Protein AF-A0A6J8CPR1-F1 (afdb_monomer)

Secondary structure (DSSP, 8-state):
---B-TTT--HHHHHTSTT--HHHHHHHHHHHHHHSS--HHHHHHSTTS-HHHHHHHHHHHTTTB------SSSHHHHHHHHHHHHHHHHHHHHHHHHHHHHHHHHHHHHHHHHHHHHHHHHHHHHHHHHHHHHHHHHHHHHHHHHHHHHHHHHHHHHHHHHHHHHHHTT-

Radius of gyration: 53.02 Å; Cα contacts (8 Å, |Δi|>4): 69; chains: 1; bounding box: 96×37×144 Å

Solvent-accessible surface area (backbone atoms only — not comparable to full-atom values): 9722 Å² total; per-residue (Å²): 137,84,66,51,36,78,73,75,49,50,62,68,60,40,40,70,38,90,96,28,46,68,73,44,25,52,45,55,55,51,50,29,72,75,66,52,70,62,52,78,68,52,56,48,66,40,83,91,40,66,50,78,61,48,57,60,46,48,70,75,31,63,89,28,48,58,55,81,87,72,71,82,76,61,59,65,60,56,61,48,50,56,51,50,51,52,48,54,51,50,54,50,50,52,5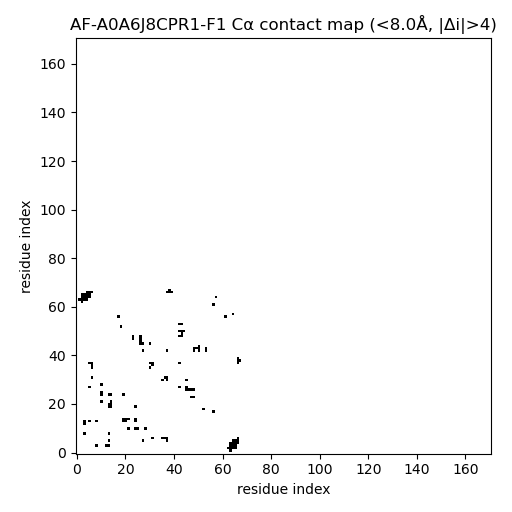3,51,51,50,51,55,49,54,53,52,51,52,53,50,50,52,52,52,54,51,52,50,55,49,53,52,49,56,48,52,52,52,53,49,54,51,52,51,54,50,52,52,52,52,50,54,52,51,52,51,53,52,53,51,53,51,50,55,52,54,51,53,52,52,54,51,54,53,51,55,54,60,58,68,72,76,117

InterPro domains:
  IPR010994 RuvA domain 2-like [SSF47781] (3-56)
  IPR060575 SAM-like, helix-hairpin-helix tandem [PF12836] (3-49)

Mean predicted aligned error: 17.86 Å

Foldseek 3Di:
DAFAALLPHDLVSQCPQPPQHNVNSVQSVVLCVVVVADALVNSCVRPPRHNVSVVVCCVVCVPRHPRPPPDPPPVVVVVVVVVVVVVVVVVVVVVVVVVVVVVVVVVVVVVVVVVVVVVVVVVVVVVVVVVVVVVVVVVVVVVVVVVVVVVVVVVVVVVVVVVVVVVVVVD

Nearest PDB structures (foldseek):
  8dss-assembly1_B  TM=8.304E-01  e=2.520E-04  Geobacillus stearothermophilus ATCC 7953

Organism: Mytilus coruscus (NCBI:txid42192)

Sequence (171 aa):
MSTININTATKEELMGIRDIGEARANLIIKARKIKGTLTLEDLKMIEGVPNTIWDPLIRKYKTKLIIAEQDKVHSKRENMKEVEDLKVTFEKQLRCKSAEIEECLAELQQTKDNLHREMEKDQLEREKSQKELISENIQITQEMSELQHQYESTMAEKEGDFSGRMENVKH

Structure (mmCIF, N/CA/C/O backbone):
data_AF-A0A6J8CPR1-F1
#
_entry.id   AF-A0A6J8CPR1-F1
#
loop_
_atom_site.group_PDB
_atom_site.id
_atom_site.type_symbol
_atom_site.label_atom_id
_atom_site.label_alt_id
_atom_site.label_comp_id
_atom_site.label_asym_id
_atom_site.label_entity_id
_atom_site.label_seq_id
_atom_site.pdbx_PDB_ins_code
_atom_site.Cartn_x
_atom_site.Cartn_y
_atom_site.Cartn_z
_atom_site.occupancy
_atom_site.B_iso_or_equiv
_atom_site.auth_seq_id
_atom_site.auth_comp_id
_atom_site.auth_asym_id
_atom_site.auth_atom_id
_atom_site.pdbx_PDB_model_num
ATOM 1 N N . MET A 1 1 ? -31.720 7.291 66.996 1.00 50.06 1 MET A N 1
ATOM 2 C CA . MET A 1 1 ? -31.154 8.079 65.875 1.00 50.06 1 MET A CA 1
ATOM 3 C C . MET A 1 1 ? -31.241 7.264 64.601 1.00 50.06 1 MET A C 1
ATOM 5 O O . MET A 1 1 ? -30.660 6.183 64.564 1.00 50.06 1 MET A O 1
ATOM 9 N N . SER A 1 2 ? -31.966 7.790 63.619 1.00 58.56 2 SER A N 1
ATOM 10 C CA . SER A 1 2 ? -32.389 7.125 62.384 1.00 58.56 2 SER A CA 1
ATOM 11 C C . SER A 1 2 ? -31.239 6.901 61.395 1.00 58.56 2 SER A C 1
ATOM 13 O O . SER A 1 2 ? -30.259 7.648 61.385 1.00 58.56 2 SER A O 1
ATOM 15 N N . THR A 1 3 ? -31.337 5.837 60.606 1.00 67.38 3 THR A N 1
ATOM 16 C CA . THR A 1 3 ? -30.492 5.571 59.436 1.00 67.38 3 THR A CA 1
ATOM 17 C C . THR A 1 3 ? -30.893 6.539 58.310 1.00 67.38 3 THR A C 1
ATOM 19 O O . THR A 1 3 ? -32.069 6.866 58.184 1.00 67.38 3 THR A O 1
ATOM 22 N N . ILE A 1 4 ? -29.937 7.040 57.520 1.00 76.62 4 ILE A N 1
ATOM 23 C CA . ILE A 1 4 ? -30.200 7.942 56.384 1.00 76.62 4 ILE A CA 1
ATOM 24 C C . ILE A 1 4 ? -29.669 7.264 55.125 1.00 76.62 4 ILE A C 1
ATOM 26 O O . ILE A 1 4 ? -28.472 7.007 54.992 1.00 76.62 4 ILE A O 1
ATOM 30 N N . ASN A 1 5 ? -30.563 6.966 54.189 1.00 82.75 5 ASN A N 1
ATOM 31 C CA . ASN A 1 5 ? -30.188 6.389 52.906 1.00 82.75 5 ASN A CA 1
ATOM 32 C C . ASN A 1 5 ? -29.834 7.512 51.922 1.00 82.75 5 ASN A C 1
A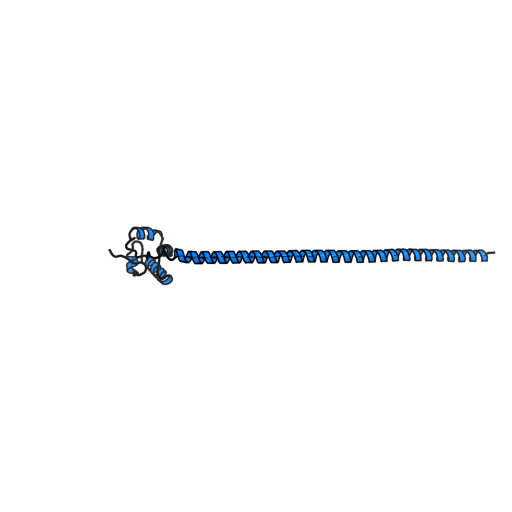TOM 34 O O . ASN A 1 5 ? -30.715 8.239 51.486 1.00 82.75 5 ASN A O 1
ATOM 38 N N . ILE A 1 6 ? -28.561 7.636 51.534 1.00 84.12 6 ILE A N 1
ATOM 39 C CA . ILE A 1 6 ? -28.080 8.709 50.641 1.00 84.12 6 ILE A CA 1
ATOM 40 C C . ILE A 1 6 ? -28.806 8.735 49.290 1.00 84.12 6 ILE A C 1
ATOM 42 O O . ILE A 1 6 ? -29.008 9.803 48.714 1.00 84.12 6 ILE A O 1
ATOM 46 N N . ASN A 1 7 ? -29.238 7.574 48.798 1.00 84.44 7 ASN A N 1
ATOM 47 C CA . ASN A 1 7 ? -29.896 7.470 47.502 1.00 84.44 7 ASN A CA 1
ATOM 48 C C . ASN A 1 7 ? -31.347 7.961 47.552 1.00 84.44 7 ASN A C 1
ATOM 50 O O . ASN A 1 7 ? -31.813 8.582 46.597 1.00 84.44 7 ASN A O 1
ATOM 54 N N . THR A 1 8 ? -32.044 7.778 48.675 1.00 84.75 8 THR A N 1
ATOM 55 C CA . THR A 1 8 ? -33.472 8.124 48.809 1.00 84.75 8 THR A CA 1
ATOM 56 C C . THR A 1 8 ? -33.747 9.315 49.720 1.00 84.75 8 THR A C 1
ATOM 58 O O . THR A 1 8 ? -34.864 9.819 49.713 1.00 84.75 8 THR A O 1
ATOM 61 N N . ALA A 1 9 ? -32.753 9.791 50.469 1.00 87.19 9 ALA A N 1
ATOM 62 C CA . ALA A 1 9 ? -32.926 10.849 51.455 1.00 87.19 9 ALA A CA 1
ATOM 63 C C . ALA A 1 9 ? -33.456 12.144 50.831 1.00 87.19 9 ALA A C 1
ATOM 65 O O . ALA A 1 9 ? -33.122 12.504 49.689 1.00 87.19 9 ALA A O 1
ATOM 66 N N . THR A 1 10 ? -34.277 12.860 51.590 1.00 89.69 10 THR A N 1
ATOM 67 C CA . THR A 1 10 ? -34.688 14.218 51.243 1.00 89.69 10 THR A CA 1
ATOM 68 C C . THR A 1 10 ? -33.530 15.193 51.442 1.00 89.69 10 THR A C 1
ATOM 70 O O . THR A 1 10 ? -32.498 14.878 52.042 1.00 89.69 10 THR A O 1
ATOM 73 N N . LYS A 1 11 ? -33.674 16.405 50.904 1.00 90.94 11 LYS A N 1
ATOM 74 C CA . LYS A 1 11 ? -32.655 17.448 51.051 1.00 90.94 11 LYS A CA 1
ATOM 75 C C . LYS A 1 11 ? -32.413 17.759 52.530 1.00 90.94 11 LYS A C 1
ATOM 77 O O . LYS A 1 11 ? -31.268 17.891 52.947 1.00 90.94 11 LYS A O 1
ATOM 82 N N . GLU A 1 12 ? -33.484 17.810 53.308 1.00 90.19 12 GLU A N 1
ATOM 83 C CA . GLU A 1 12 ? -33.493 18.091 54.739 1.00 90.19 12 GLU A CA 1
ATOM 84 C C . GLU A 1 12 ? -32.794 16.971 55.521 1.00 90.19 12 GLU A C 1
ATOM 86 O O . GLU A 1 12 ? -31.977 17.242 56.399 1.00 90.19 12 GLU A O 1
ATOM 91 N N . GLU A 1 13 ? -33.040 15.710 55.154 1.00 87.75 13 GL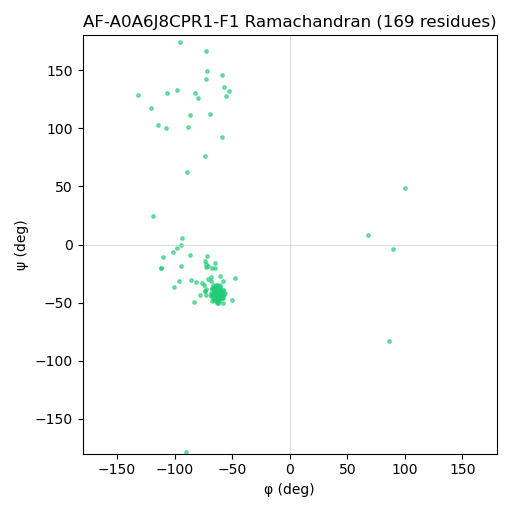U A N 1
ATOM 92 C CA . GLU A 1 13 ? -32.370 14.553 55.755 1.00 87.75 13 GLU A CA 1
ATOM 93 C C . GLU A 1 13 ? -30.867 14.544 55.455 1.00 87.75 13 GLU A C 1
ATOM 95 O O . GLU A 1 13 ? -30.060 14.297 56.352 1.00 87.75 13 GLU A O 1
ATOM 100 N N . LEU A 1 14 ? -30.466 14.879 54.224 1.00 87.75 14 LEU A N 1
ATOM 101 C CA . LEU A 1 14 ? -29.053 15.024 53.863 1.00 87.75 14 LEU A CA 1
ATOM 102 C C . LEU A 1 14 ? -28.385 16.176 54.623 1.00 87.75 14 LEU A C 1
ATOM 104 O O . LEU A 1 14 ? -27.248 16.028 55.064 1.00 87.75 14 LEU A O 1
ATOM 108 N N . MET A 1 15 ? -29.091 17.294 54.816 1.00 88.94 15 MET A N 1
ATOM 109 C CA . MET A 1 15 ? -28.605 18.441 55.594 1.00 88.94 15 MET A CA 1
ATOM 110 C C . MET A 1 15 ? -28.457 18.142 57.093 1.00 88.94 15 MET A C 1
ATOM 112 O O . MET A 1 15 ? -27.712 18.824 57.793 1.00 88.94 15 MET A O 1
ATOM 116 N N . GLY A 1 16 ? -29.132 17.106 57.597 1.00 84.00 16 GLY A N 1
ATOM 117 C CA . GLY A 1 16 ? -28.945 16.607 58.960 1.00 84.00 16 GLY A CA 1
ATOM 118 C C . GLY A 1 16 ? -27.610 15.881 59.174 1.00 84.00 16 GLY A C 1
ATOM 119 O O . GLY A 1 16 ? -27.245 15.574 60.313 1.00 84.00 16 GLY A O 1
ATOM 120 N N . ILE A 1 17 ? -26.864 15.592 58.103 1.00 83.75 17 ILE A N 1
ATOM 121 C CA . ILE A 1 17 ? -25.555 14.950 58.178 1.00 83.75 17 ILE A CA 1
ATOM 122 C C . ILE A 1 17 ? -24.494 16.013 58.479 1.00 83.75 17 ILE A C 1
ATOM 124 O O . ILE A 1 17 ? -24.398 17.044 57.815 1.00 83.75 17 ILE A O 1
ATOM 128 N N . ARG A 1 18 ? -23.654 15.742 59.484 1.00 82.19 18 ARG A N 1
ATOM 129 C CA . ARG A 1 18 ? -22.551 16.632 59.869 1.00 82.19 18 ARG A CA 1
ATOM 130 C C . ARG A 1 18 ? -21.690 16.968 58.645 1.00 82.19 18 ARG A C 1
ATOM 132 O O . ARG A 1 18 ? -21.297 16.066 57.911 1.00 82.19 18 ARG A O 1
ATOM 139 N N . ASP A 1 19 ? -21.394 18.253 58.473 1.00 85.62 19 ASP A N 1
ATOM 140 C CA . ASP A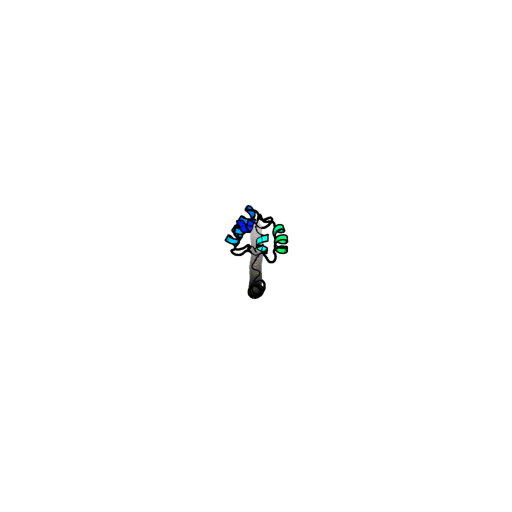 1 19 ? -20.595 18.802 57.370 1.00 85.62 19 ASP A CA 1
ATOM 141 C C . ASP A 1 19 ? -21.265 18.722 55.977 1.00 85.62 19 ASP A C 1
ATOM 143 O O . ASP A 1 19 ? -20.645 19.079 54.971 1.00 85.62 19 ASP A O 1
ATOM 147 N N . ILE A 1 20 ? -22.547 18.341 55.891 1.00 87.38 20 ILE A N 1
ATOM 148 C CA . ILE A 1 20 ? -23.365 18.424 54.673 1.00 87.38 20 ILE A CA 1
ATOM 149 C C . ILE A 1 20 ? -24.379 19.559 54.839 1.00 87.38 20 ILE A C 1
ATOM 151 O O . ILE A 1 20 ? -25.405 19.415 55.486 1.00 87.38 20 ILE A O 1
ATOM 155 N N . GLY A 1 21 ? -24.080 20.719 54.252 1.00 88.75 21 GLY A N 1
ATOM 156 C CA . GLY A 1 21 ? -25.017 21.844 54.171 1.00 88.75 21 GLY A CA 1
ATOM 157 C C . GLY A 1 21 ? -25.887 21.799 52.913 1.00 88.75 21 GLY A C 1
ATOM 158 O O . GLY A 1 21 ? -25.733 20.923 52.062 1.00 88.75 21 GLY A O 1
ATOM 159 N N . GLU A 1 22 ? -26.749 22.802 52.748 1.00 92.19 22 GLU A N 1
ATOM 160 C CA . GLU A 1 22 ? -27.678 22.929 51.615 1.00 92.19 22 GLU A CA 1
ATOM 161 C C . GLU A 1 22 ? -27.007 22.767 50.241 1.00 92.19 22 GLU A C 1
ATOM 163 O O . GLU A 1 22 ? -27.478 21.999 49.400 1.00 92.19 22 GLU A O 1
ATOM 168 N N . ALA A 1 23 ? -25.878 23.449 50.018 1.00 90.88 23 ALA A N 1
ATOM 169 C CA . ALA A 1 23 ? -25.149 23.378 48.754 1.00 90.88 23 ALA A CA 1
ATOM 170 C C . ALA A 1 23 ? -24.698 21.942 48.429 1.00 90.88 23 ALA A C 1
ATOM 172 O O . ALA A 1 23 ? -24.875 21.474 47.307 1.00 90.88 23 ALA A O 1
ATOM 173 N N . ARG A 1 24 ? -24.184 21.214 49.428 1.00 90.06 24 ARG A N 1
ATOM 174 C CA . ARG A 1 24 ? -23.696 19.834 49.276 1.00 90.06 24 ARG A CA 1
ATOM 175 C C . ARG A 1 24 ? -24.841 18.836 49.132 1.00 90.06 24 ARG A C 1
ATOM 177 O O . ARG A 1 24 ? -24.766 17.956 48.281 1.00 90.06 24 ARG A O 1
ATOM 184 N N . ALA A 1 25 ? -25.925 19.014 49.885 1.00 91.88 25 ALA A N 1
ATOM 185 C CA . ALA A 1 25 ? -27.137 18.212 49.739 1.00 91.88 25 ALA A CA 1
ATOM 186 C C . ALA A 1 25 ? -27.704 18.315 48.313 1.00 91.88 25 ALA A C 1
ATOM 188 O O . ALA A 1 25 ? -28.005 17.301 47.685 1.00 91.88 25 ALA A O 1
ATOM 189 N N . ASN A 1 26 ? -27.760 19.527 47.751 1.00 92.44 26 ASN A N 1
ATOM 190 C CA . ASN A 1 26 ? -28.195 19.733 46.370 1.00 92.44 26 ASN A CA 1
ATOM 191 C C . ASN A 1 26 ? -27.284 19.022 45.355 1.00 92.44 26 ASN A C 1
ATOM 193 O O . ASN A 1 26 ? -27.785 18.485 44.367 1.00 92.44 26 ASN A O 1
ATOM 197 N N . LEU A 1 27 ? -25.968 18.990 45.585 1.00 91.31 27 LEU A N 1
ATOM 198 C CA . LEU A 1 27 ? -25.019 18.287 44.714 1.00 91.31 27 LEU A CA 1
ATOM 199 C C . LEU A 1 27 ? -25.223 16.768 44.753 1.00 91.31 27 LEU A C 1
ATOM 201 O O . LEU A 1 27 ? -25.274 16.139 43.701 1.00 91.31 27 LEU A O 1
ATOM 205 N N . ILE A 1 28 ? -25.446 16.192 45.936 1.00 88.38 28 ILE A N 1
ATOM 206 C CA . ILE A 1 28 ? -25.772 14.765 46.099 1.00 88.38 28 ILE A CA 1
ATOM 207 C C . ILE A 1 28 ? -27.078 14.424 45.366 1.00 88.38 28 ILE A C 1
ATOM 209 O O . ILE A 1 28 ? -27.147 13.440 44.630 1.00 88.38 28 ILE A O 1
ATOM 213 N N . ILE A 1 29 ? -28.100 15.280 45.486 1.00 90.25 29 ILE A N 1
ATOM 214 C CA . ILE A 1 29 ? -29.376 15.107 44.776 1.00 90.25 29 ILE A CA 1
ATOM 215 C C . ILE A 1 29 ? -29.190 15.192 43.255 1.00 90.25 29 ILE A C 1
ATOM 217 O O . ILE A 1 29 ? -29.818 14.434 42.515 1.00 90.25 29 ILE A O 1
ATOM 221 N N . LYS A 1 30 ? -28.347 16.105 42.764 1.00 89.81 30 LYS A N 1
ATOM 222 C CA . LYS A 1 30 ? -28.022 16.196 41.334 1.00 89.81 30 LYS A CA 1
ATOM 223 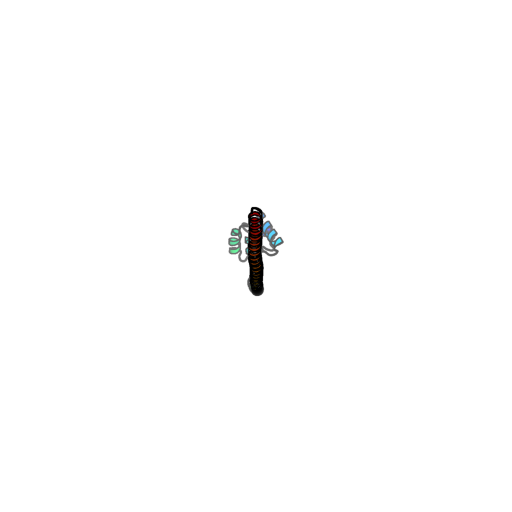C C . LYS A 1 30 ? -27.279 14.950 40.856 1.00 89.81 30 LYS A C 1
ATOM 225 O O . LYS A 1 30 ? -27.661 14.387 39.836 1.00 89.81 30 LYS A O 1
ATOM 230 N N . ALA A 1 31 ? -26.292 14.482 41.616 1.00 86.38 31 ALA A N 1
ATOM 231 C CA . ALA A 1 31 ? -25.519 13.292 41.280 1.00 86.38 31 ALA A CA 1
ATOM 232 C C . ALA A 1 31 ? -26.420 12.050 41.151 1.00 86.38 31 ALA A C 1
ATOM 234 O O . ALA A 1 31 ? -26.326 11.335 40.153 1.00 86.38 31 ALA A O 1
ATOM 235 N N . ARG A 1 32 ? -27.373 11.837 42.075 1.00 86.62 32 ARG A N 1
ATOM 236 C CA . ARG A 1 32 ? -28.344 10.729 41.958 1.00 86.62 32 ARG A CA 1
ATOM 237 C C . ARG A 1 32 ? -29.334 10.907 40.805 1.00 86.62 32 ARG A C 1
ATOM 239 O O . ARG A 1 32 ? -29.793 9.922 40.255 1.00 86.62 32 ARG A O 1
ATOM 246 N N . LYS A 1 33 ? -29.666 12.137 40.393 1.00 85.31 33 LYS A N 1
ATOM 247 C CA . LYS A 1 33 ? -30.519 12.352 39.207 1.00 85.31 33 LYS A CA 1
ATOM 248 C C . LYS A 1 33 ? -29.815 11.957 37.908 1.00 85.31 33 LYS A C 1
ATOM 250 O O . LYS A 1 33 ? -30.486 11.534 36.978 1.00 85.31 33 LYS A O 1
ATOM 255 N N . ILE A 1 34 ? -28.493 12.110 37.853 1.00 83.56 34 ILE A N 1
ATOM 256 C CA . ILE A 1 34 ? -27.687 11.789 36.669 1.00 83.56 34 ILE A CA 1
ATOM 257 C C . ILE A 1 34 ? -27.365 10.292 36.625 1.00 83.56 34 ILE A C 1
ATOM 259 O O . ILE A 1 34 ? -27.567 9.653 35.599 1.00 83.56 34 ILE A O 1
ATOM 263 N N . LYS A 1 35 ? -26.876 9.727 37.736 1.00 79.25 35 LYS A N 1
ATOM 264 C CA . LYS A 1 35 ? -26.409 8.332 37.800 1.00 79.25 35 LYS A CA 1
ATOM 265 C C . LYS A 1 35 ? -27.476 7.338 38.289 1.00 79.25 35 LYS A C 1
ATOM 267 O O . LYS A 1 35 ? -27.348 6.137 38.081 1.00 79.25 35 LYS A O 1
ATOM 272 N N . GLY A 1 36 ? -28.528 7.813 38.951 1.00 78.44 36 GLY A N 1
ATOM 273 C CA . GLY A 1 36 ? -29.525 6.984 39.631 1.00 78.44 36 GLY A CA 1
ATOM 274 C C . GLY A 1 36 ? -29.086 6.629 41.051 1.00 78.44 36 GLY A C 1
ATOM 275 O O . GLY A 1 36 ? -29.474 7.285 42.016 1.00 78.44 36 GLY A O 1
ATOM 276 N N . THR A 1 37 ? -28.265 5.590 41.187 1.00 77.88 37 THR A N 1
ATOM 277 C CA . THR A 1 37 ? -27.751 5.115 42.482 1.00 77.88 37 THR A CA 1
ATOM 278 C C . THR A 1 37 ? -26.281 5.490 42.636 1.00 77.88 37 THR A C 1
ATOM 280 O O . THR A 1 37 ? -25.473 5.248 41.744 1.00 77.88 37 THR A O 1
ATOM 283 N N . LEU A 1 38 ? -25.937 6.090 43.773 1.00 79.56 38 LEU A N 1
ATOM 284 C CA . LEU A 1 38 ? -24.586 6.525 44.108 1.00 79.56 38 LEU A CA 1
ATOM 285 C C . LEU A 1 38 ? -23.888 5.493 44.997 1.00 79.56 38 LEU A C 1
ATOM 287 O O . LEU A 1 38 ? -24.448 5.044 46.005 1.00 79.56 38 LEU A O 1
ATOM 291 N N . THR A 1 39 ? -22.648 5.161 44.642 1.00 80.12 39 THR A N 1
ATOM 292 C CA . THR A 1 39 ? -21.734 4.368 45.471 1.00 80.12 39 THR A CA 1
ATOM 293 C C . THR A 1 39 ? -20.808 5.264 46.293 1.00 80.12 39 THR A C 1
ATOM 295 O O . THR A 1 39 ? -20.781 6.487 46.144 1.00 80.12 39 THR A O 1
ATOM 298 N N . LEU A 1 40 ? -20.013 4.658 47.178 1.00 77.44 40 LEU A N 1
ATOM 299 C CA . LEU A 1 40 ? -19.002 5.384 47.950 1.00 77.44 40 LEU A CA 1
ATOM 300 C C . LEU A 1 40 ? -17.985 6.105 47.069 1.00 77.44 40 LEU A C 1
ATOM 302 O O . LEU A 1 40 ? -17.563 7.215 47.390 1.00 77.44 40 LEU A O 1
ATOM 306 N N . GLU A 1 41 ? -17.580 5.463 45.981 1.00 78.56 41 GLU A N 1
ATOM 307 C CA . GLU A 1 41 ? -16.648 6.023 45.015 1.00 78.56 41 GLU A CA 1
ATOM 308 C C . GLU A 1 41 ? -17.255 7.255 44.332 1.00 78.56 41 GLU A C 1
ATOM 310 O O . GLU A 1 41 ? -16.597 8.291 44.259 1.00 78.56 41 GLU A O 1
ATOM 315 N N . ASP A 1 42 ? -18.537 7.198 43.962 1.00 81.44 42 ASP A N 1
ATOM 316 C CA . ASP A 1 42 ? -19.232 8.332 43.343 1.00 81.44 42 ASP A CA 1
ATOM 317 C C . ASP A 1 42 ? -19.329 9.531 44.271 1.00 81.44 42 ASP A C 1
ATOM 319 O O . ASP A 1 42 ? -19.106 10.661 43.848 1.00 81.44 42 ASP A O 1
ATOM 323 N N . LEU A 1 43 ? -19.621 9.295 45.552 1.00 82.31 43 LEU A N 1
ATOM 324 C CA . LEU A 1 43 ? -19.718 10.360 46.548 1.00 82.31 43 LEU A CA 1
ATOM 325 C C . LEU A 1 43 ? -18.396 11.125 46.688 1.00 82.31 43 LEU A C 1
ATOM 327 O O . LEU A 1 43 ? -18.408 12.345 46.866 1.00 82.31 43 LEU A O 1
ATOM 331 N N . LYS A 1 44 ? -17.256 10.435 46.556 1.00 83.50 44 LYS A N 1
ATOM 332 C CA . LYS A 1 44 ? -15.919 11.050 46.574 1.00 83.50 44 LYS A CA 1
ATOM 333 C C . LYS A 1 44 ? -15.597 11.843 45.303 1.00 83.50 44 LYS A C 1
ATOM 335 O O . LYS A 1 44 ? -14.671 12.648 45.342 1.00 83.50 44 LYS A O 1
ATOM 340 N N . MET A 1 45 ? -16.341 11.628 44.219 1.00 83.81 45 MET A N 1
ATOM 341 C CA . MET A 1 45 ? -16.168 12.302 42.928 1.00 83.81 45 MET A CA 1
ATOM 342 C C . MET A 1 45 ? -17.130 13.481 42.719 1.00 83.81 45 MET A C 1
ATOM 344 O O . MET A 1 45 ? -17.036 14.164 41.703 1.00 83.81 45 MET A O 1
ATOM 348 N N . ILE A 1 46 ? -18.049 13.750 43.655 1.00 84.50 46 ILE A N 1
ATOM 349 C CA . ILE A 1 46 ? -18.969 14.889 43.542 1.00 84.50 46 ILE A CA 1
ATOM 350 C C . ILE A 1 46 ? -18.191 16.197 43.709 1.00 84.50 46 ILE A C 1
ATOM 352 O O . ILE A 1 46 ? -17.737 16.542 44.803 1.00 84.50 46 ILE A O 1
ATOM 356 N N . GLU A 1 47 ? -18.094 16.963 42.627 1.00 80.88 47 GLU A N 1
ATOM 357 C CA . GLU A 1 47 ? -17.484 18.290 42.630 1.00 80.88 47 GLU A CA 1
ATOM 358 C C . GLU A 1 47 ? -18.150 19.204 43.670 1.00 80.88 47 GLU A C 1
ATOM 360 O O . GLU A 1 47 ? -19.372 19.346 43.711 1.00 80.88 47 GLU A O 1
ATOM 365 N N . GLY A 1 48 ? -17.344 19.816 44.543 1.00 81.19 48 GLY A N 1
ATOM 366 C CA . GLY A 1 48 ? -17.824 20.660 45.646 1.00 81.19 48 GLY A CA 1
ATOM 367 C C . GLY A 1 48 ? -18.104 19.919 46.963 1.00 81.19 48 GLY A C 1
ATOM 368 O O . GLY A 1 48 ? -18.371 20.568 47.983 1.00 81.19 48 GLY A O 1
ATOM 369 N N . VAL A 1 49 ? -17.982 18.585 46.993 1.00 84.12 49 VAL A N 1
ATOM 370 C CA . VAL A 1 49 ? -18.020 17.785 48.227 1.00 84.12 49 VAL A CA 1
ATOM 371 C C . VAL A 1 49 ? -16.654 17.128 48.473 1.00 84.12 49 VAL A C 1
ATOM 373 O O . VAL A 1 49 ? -16.323 16.133 47.834 1.00 84.12 49 VAL A O 1
ATOM 376 N N . PRO A 1 50 ? -15.840 17.658 49.406 1.00 82.12 50 PRO A N 1
ATOM 377 C CA . PRO A 1 50 ? -14.540 17.077 49.729 1.00 82.12 50 PRO A CA 1
ATOM 378 C C . PRO A 1 50 ? -14.630 15.610 50.161 1.00 82.12 50 PRO A C 1
ATOM 380 O O . PRO A 1 50 ? -15.438 15.249 51.020 1.00 82.12 50 PRO A O 1
ATOM 383 N N . ASN A 1 51 ? -13.732 14.775 49.631 1.00 81.75 51 ASN A N 1
ATOM 384 C CA . ASN A 1 51 ? -13.666 13.350 49.966 1.00 81.75 51 ASN A CA 1
ATOM 385 C C . ASN A 1 51 ? -13.403 13.082 51.464 1.00 81.75 51 ASN A C 1
ATOM 387 O O . ASN A 1 51 ? -13.852 12.069 52.001 1.00 81.75 51 ASN A O 1
ATOM 391 N N . THR A 1 52 ? -12.745 14.023 52.144 1.00 83.00 52 THR A N 1
ATOM 392 C CA . THR A 1 52 ? -12.410 13.988 53.573 1.00 83.00 52 THR A CA 1
ATOM 393 C C . THR A 1 52 ? -13.633 14.012 54.481 1.00 83.00 52 THR A C 1
ATOM 395 O O . THR A 1 52 ? -13.540 13.594 55.633 1.00 83.00 52 THR A O 1
ATOM 398 N N . ILE A 1 53 ? -14.785 14.468 53.982 1.00 82.12 53 ILE A N 1
ATOM 399 C CA . ILE A 1 53 ? -16.044 14.467 54.732 1.00 82.12 53 ILE A CA 1
ATOM 400 C C . ILE A 1 53 ? -16.598 13.046 54.817 1.00 82.12 53 ILE A C 1
ATOM 402 O O . ILE A 1 53 ? -17.153 12.656 55.840 1.00 82.12 53 ILE A O 1
ATOM 406 N N . TRP A 1 54 ? -16.413 12.239 53.774 1.00 80.88 54 TRP A N 1
ATOM 407 C CA . TRP A 1 54 ? -17.010 10.913 53.703 1.00 80.88 54 TRP A CA 1
ATOM 408 C C . TRP A 1 54 ? -16.334 9.910 54.634 1.00 80.88 54 TRP A C 1
ATOM 410 O O . TRP A 1 54 ? -17.035 9.151 55.291 1.00 80.88 54 TRP A O 1
ATOM 420 N N . ASP A 1 55 ? -15.007 9.918 54.778 1.00 80.88 55 ASP A N 1
ATOM 421 C CA . ASP A 1 55 ? -14.308 8.903 55.584 1.00 80.88 55 ASP A CA 1
ATOM 422 C C . ASP A 1 55 ? -14.732 8.891 57.076 1.00 80.88 55 ASP A C 1
ATOM 424 O O . ASP A 1 55 ? -15.016 7.811 57.608 1.00 80.88 55 ASP A O 1
ATOM 428 N N . PRO A 1 56 ? -14.864 10.040 57.776 1.00 76.75 56 PRO A N 1
ATOM 429 C CA . PRO A 1 56 ? -15.412 10.089 59.131 1.00 76.75 56 PRO A CA 1
ATOM 430 C C . PRO A 1 56 ? -16.887 9.692 59.195 1.00 76.75 56 PRO A C 1
ATOM 432 O O . PRO A 1 56 ? -17.304 9.067 60.172 1.00 76.75 56 PRO A O 1
ATOM 435 N N . LEU A 1 57 ? -17.678 10.055 58.179 1.00 75.44 57 LEU A N 1
ATOM 436 C CA . LEU A 1 57 ? -19.095 9.708 58.107 1.00 75.44 57 LEU A CA 1
ATOM 437 C C . LEU A 1 57 ? -19.270 8.201 57.931 1.00 75.44 57 LEU A C 1
ATOM 439 O O . LEU A 1 57 ? -19.994 7.587 58.700 1.00 75.44 57 LEU A O 1
ATOM 443 N N . ILE A 1 58 ? -18.553 7.582 57.000 1.00 74.12 58 ILE A N 1
ATOM 444 C CA . ILE A 1 58 ? -18.588 6.140 56.747 1.00 74.12 58 ILE A CA 1
ATOM 445 C C . ILE A 1 58 ? -18.079 5.380 57.968 1.00 74.12 58 ILE A C 1
ATOM 447 O O . ILE A 1 58 ? -18.688 4.402 58.381 1.00 74.12 58 ILE A O 1
ATOM 451 N N . ARG A 1 59 ? -17.002 5.847 58.609 1.00 72.62 59 ARG A N 1
ATOM 452 C CA . ARG A 1 59 ? -16.474 5.218 59.828 1.00 72.62 59 ARG A CA 1
ATOM 453 C C . ARG A 1 59 ? -17.473 5.272 60.986 1.00 72.62 59 ARG A C 1
ATOM 455 O O . ARG A 1 59 ? -17.635 4.285 61.696 1.00 72.62 59 ARG A O 1
ATOM 462 N N . LYS A 1 60 ? -18.133 6.416 61.187 1.00 65.38 60 LYS A N 1
ATOM 463 C CA . LYS A 1 60 ? -19.063 6.656 62.306 1.00 65.38 60 LYS A CA 1
ATOM 464 C C . LYS A 1 60 ? -20.465 6.096 62.053 1.00 65.38 60 LYS A C 1
ATOM 466 O O . LYS A 1 60 ? -21.155 5.693 62.985 1.00 65.38 60 LYS A O 1
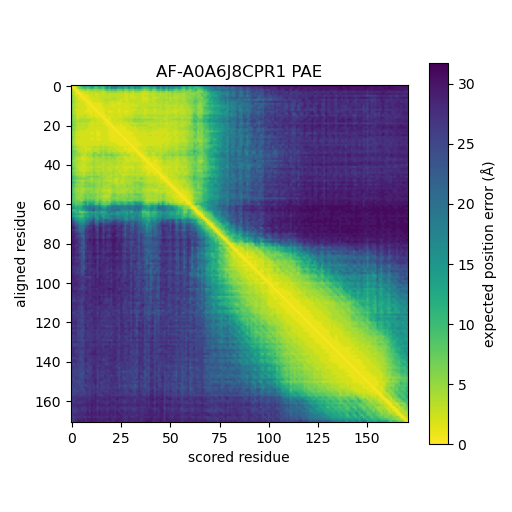ATOM 471 N N . TYR A 1 61 ? -20.889 6.098 60.799 1.00 63.56 61 TYR A N 1
ATOM 472 C CA . TYR A 1 61 ? -22.237 5.776 60.345 1.00 63.56 61 TYR A CA 1
ATOM 473 C C . TYR A 1 61 ? -22.238 4.556 59.417 1.00 63.56 61 TYR A C 1
ATOM 475 O O . TYR A 1 61 ? -23.176 4.406 58.642 1.00 63.56 61 TYR A O 1
ATOM 483 N N . LYS A 1 62 ? -21.235 3.667 59.524 1.00 57.97 62 LYS A N 1
ATOM 484 C CA . LYS A 1 62 ? -21.079 2.426 58.735 1.00 57.97 62 LYS A CA 1
ATOM 485 C C . LYS A 1 62 ? -22.361 1.585 58.666 1.00 57.97 62 LYS A C 1
ATOM 487 O O . LYS A 1 62 ? -22.593 0.896 57.690 1.00 57.97 62 LYS A O 1
ATOM 492 N N . THR A 1 63 ? -23.204 1.672 59.693 1.00 40.91 63 THR A N 1
ATOM 493 C CA . THR A 1 63 ? -24.508 0.996 59.808 1.00 40.91 63 THR A CA 1
ATOM 494 C C . THR A 1 63 ? -25.724 1.885 59.514 1.00 40.91 63 THR A C 1
ATOM 496 O O . THR A 1 63 ? -26.846 1.391 59.496 1.00 40.91 63 THR A O 1
ATOM 499 N N . LYS A 1 64 ? -25.545 3.197 59.310 1.00 48.94 64 LYS A N 1
ATOM 500 C CA . LYS A 1 64 ? -26.626 4.178 59.093 1.00 48.94 64 LYS A CA 1
ATOM 501 C C . LYS A 1 64 ? -26.682 4.762 57.691 1.00 48.94 64 LYS A C 1
ATOM 503 O O . LYS A 1 64 ? -27.740 5.257 57.323 1.00 48.94 64 LYS A O 1
ATOM 508 N N . LEU A 1 65 ? -25.594 4.703 56.934 1.00 53.66 65 LEU A N 1
ATOM 509 C CA . LEU A 1 65 ? -25.590 4.996 55.508 1.00 53.66 65 LEU A CA 1
ATOM 510 C C . LEU A 1 65 ? -25.910 3.689 54.786 1.00 53.66 65 LEU A C 1
ATOM 512 O O . LEU A 1 65 ? -25.038 2.835 54.654 1.00 53.66 65 LEU A O 1
ATOM 516 N N . ILE A 1 66 ? -27.158 3.514 54.348 1.00 54.44 66 ILE A N 1
ATOM 517 C CA . ILE A 1 66 ? -27.510 2.425 53.427 1.00 54.44 66 ILE A CA 1
ATOM 518 C C . ILE A 1 66 ? -26.952 2.825 52.058 1.00 54.44 66 ILE A C 1
ATOM 520 O O . ILE A 1 66 ? -27.658 3.340 51.195 1.00 54.44 66 ILE A O 1
ATOM 524 N N . ILE A 1 67 ? -25.640 2.690 51.898 1.00 58.16 67 ILE A N 1
ATOM 525 C CA . ILE A 1 67 ? -25.027 2.601 50.581 1.00 58.16 67 ILE A CA 1
ATOM 526 C C . ILE A 1 67 ? -25.252 1.152 50.184 1.00 58.16 67 ILE A C 1
ATOM 528 O O . ILE A 1 67 ? -24.976 0.266 50.990 1.00 58.16 67 ILE A O 1
ATOM 532 N N . ALA A 1 68 ? -25.843 0.912 49.017 1.00 47.56 68 ALA A N 1
ATOM 533 C CA . ALA A 1 68 ? -26.100 -0.436 48.536 1.00 47.56 68 ALA A CA 1
ATOM 534 C C . ALA A 1 68 ? -24.766 -1.191 48.430 1.00 47.56 68 ALA A C 1
ATOM 536 O O . ALA A 1 68 ? -24.048 -1.092 47.442 1.00 47.56 68 ALA A O 1
ATOM 537 N N . GLU A 1 69 ? -24.399 -1.898 49.493 1.00 51.06 69 GLU A 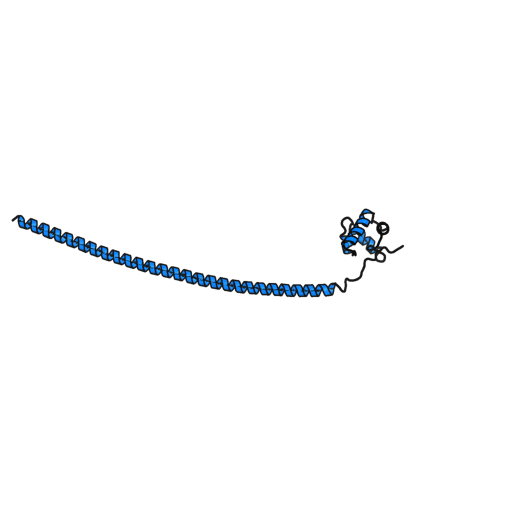N 1
ATOM 538 C CA . GLU A 1 69 ? -23.263 -2.804 49.529 1.00 51.06 69 GLU A CA 1
ATOM 539 C C . GLU A 1 69 ? -23.776 -4.174 49.097 1.00 51.06 69 GLU A C 1
ATOM 541 O O . GLU A 1 69 ? -23.808 -5.135 49.858 1.00 51.06 69 GLU A O 1
ATOM 546 N N . GLN A 1 70 ? -24.256 -4.229 47.857 1.00 46.34 70 GLN A N 1
ATOM 547 C CA . GLN A 1 70 ? -24.475 -5.464 47.128 1.00 46.34 70 GLN A CA 1
ATOM 548 C C . GLN A 1 70 ? -23.853 -5.288 45.739 1.00 46.34 70 GLN A C 1
ATOM 550 O O . GLN A 1 70 ? -24.064 -4.279 45.073 1.00 46.34 70 GLN A O 1
ATOM 555 N N . ASP A 1 71 ? -23.027 -6.278 45.386 1.00 44.19 71 ASP A N 1
ATOM 556 C CA . ASP A 1 71 ? -22.511 -6.589 44.045 1.00 44.19 71 ASP A CA 1
ATOM 557 C C . ASP A 1 71 ? -21.087 -6.144 43.664 1.00 44.19 71 ASP A C 1
ATOM 559 O O . ASP A 1 71 ? -20.818 -5.695 42.554 1.00 44.19 71 ASP A O 1
ATOM 563 N N . LYS A 1 72 ? -20.102 -6.431 44.532 1.00 48.00 72 LYS A N 1
ATOM 564 C CA . LYS A 1 72 ? -18.679 -6.574 44.126 1.00 48.00 72 LYS A CA 1
ATOM 565 C C . LYS A 1 72 ? -18.225 -8.021 43.838 1.00 48.00 72 LYS A C 1
ATOM 567 O O . LYS A 1 72 ? -17.067 -8.208 43.469 1.00 48.00 72 LYS A O 1
ATOM 572 N N . VAL A 1 73 ? -19.085 -9.044 43.959 1.00 38.09 73 VAL A N 1
ATOM 573 C CA . VAL A 1 73 ? -18.667 -10.465 43.805 1.00 38.09 73 VAL A CA 1
ATOM 574 C C . VAL A 1 73 ? -19.232 -11.172 42.558 1.00 38.09 73 VAL A C 1
ATOM 576 O O . VAL A 1 73 ? -18.589 -12.103 42.078 1.00 38.09 73 VAL A O 1
ATOM 579 N N . HIS A 1 74 ? -20.320 -10.697 41.932 1.00 35.22 74 HIS A N 1
ATOM 580 C CA . HIS A 1 74 ? -20.823 -11.295 40.676 1.00 35.22 74 HIS A CA 1
ATOM 581 C C . HIS A 1 74 ? -20.442 -10.544 39.387 1.00 35.22 74 HIS A C 1
ATOM 583 O O . HIS A 1 74 ? -20.033 -11.194 38.428 1.00 35.22 74 HIS A O 1
ATOM 589 N N . SER A 1 75 ? -20.390 -9.208 39.372 1.00 37.28 75 SER A N 1
ATOM 590 C CA . SER A 1 75 ? -20.002 -8.460 38.156 1.00 37.28 75 SER A CA 1
ATOM 591 C C . SER A 1 75 ? -18.496 -8.541 37.822 1.00 37.28 75 SER A C 1
ATOM 593 O O . SER A 1 75 ? -18.089 -8.379 36.674 1.00 37.28 75 SER A O 1
ATOM 595 N N . LYS A 1 76 ? -17.633 -8.898 38.788 1.00 39.62 76 LYS A N 1
ATOM 596 C CA . LYS A 1 76 ? -16.184 -9.067 38.544 1.00 39.62 76 LYS A CA 1
ATOM 597 C C . LYS A 1 76 ? -15.847 -10.319 37.712 1.00 39.62 76 LYS A C 1
ATOM 599 O O . LYS A 1 76 ? -14.747 -10.402 37.175 1.00 39.62 76 LYS A O 1
ATOM 604 N N . ARG A 1 77 ? -16.762 -11.298 37.622 1.00 41.47 77 ARG A N 1
ATOM 605 C CA . ARG A 1 77 ? -16.546 -12.582 36.924 1.00 41.47 77 ARG A CA 1
ATOM 606 C C . ARG A 1 77 ? -17.078 -12.580 35.487 1.00 41.47 77 ARG A C 1
ATOM 608 O O . ARG A 1 77 ? -16.476 -13.234 34.643 1.00 41.47 77 ARG A O 1
ATOM 615 N N . GLU A 1 78 ? -18.143 -11.831 35.206 1.00 43.34 78 GLU A N 1
ATOM 616 C CA . GLU A 1 78 ? -18.677 -11.658 33.843 1.00 43.34 78 GLU A CA 1
ATOM 617 C C . GLU A 1 78 ? -17.832 -10.665 33.033 1.00 43.34 78 GLU A C 1
ATOM 619 O O . GLU A 1 78 ? -17.382 -11.007 31.941 1.00 43.34 78 GLU A O 1
ATOM 624 N N . ASN A 1 79 ? -17.439 -9.536 33.635 1.00 50.28 79 ASN A N 1
ATOM 625 C CA . ASN A 1 79 ? -16.554 -8.553 32.996 1.00 50.28 79 ASN A CA 1
ATOM 626 C C . ASN A 1 79 ? -15.138 -9.092 32.705 1.00 50.28 79 ASN A C 1
ATOM 628 O O . ASN A 1 79 ? -14.408 -8.487 31.932 1.00 50.28 79 ASN A O 1
ATOM 632 N N . MET A 1 80 ? -14.717 -10.212 33.308 1.00 47.06 80 MET A N 1
ATOM 633 C CA . MET A 1 80 ? -13.408 -10.815 33.021 1.00 47.06 80 MET A CA 1
ATOM 634 C C . MET A 1 80 ? -13.444 -11.760 31.815 1.00 47.06 80 MET A C 1
ATOM 636 O O . MET A 1 80 ? -12.450 -11.855 31.108 1.00 47.06 80 MET A O 1
ATOM 640 N N . LYS A 1 81 ? -14.577 -12.422 31.541 1.00 59.56 81 LYS A N 1
ATOM 641 C CA . LYS A 1 81 ? -14.725 -13.260 30.339 1.00 59.56 81 LYS A CA 1
ATOM 642 C C . LYS A 1 81 ? -14.843 -12.418 29.077 1.00 59.56 81 LYS A C 1
ATOM 644 O O . LYS A 1 81 ? -14.168 -12.710 28.105 1.00 59.56 81 LYS A O 1
ATOM 649 N N . GLU A 1 82 ? -15.628 -11.346 29.124 1.00 61.28 82 GLU A N 1
ATOM 650 C CA . GLU A 1 82 ? -15.789 -10.446 27.979 1.00 61.28 82 GLU A CA 1
ATOM 651 C C . GLU A 1 82 ? -14.476 -9.716 27.649 1.00 61.28 82 GLU A C 1
ATOM 653 O O . GLU A 1 82 ? -14.109 -9.596 26.485 1.00 61.28 82 GLU A O 1
ATOM 658 N N . VAL A 1 83 ? -13.699 -9.326 28.669 1.00 66.69 83 VAL A N 1
ATOM 659 C CA . VAL A 1 83 ? -12.352 -8.754 28.488 1.00 66.69 83 VAL A CA 1
ATOM 660 C C . VAL A 1 83 ? -11.350 -9.784 27.950 1.00 66.69 83 VAL A C 1
ATOM 662 O O . VAL A 1 83 ? -10.522 -9.429 27.113 1.00 66.69 83 VAL A O 1
ATOM 665 N N . GLU A 1 84 ? -11.417 -11.048 28.382 1.00 68.19 84 GLU A N 1
ATOM 666 C CA . GLU A 1 84 ? -10.551 -12.113 27.853 1.00 68.19 84 GLU A CA 1
ATOM 667 C C . GLU A 1 84 ? -10.905 -12.450 26.396 1.00 68.19 84 GLU A C 1
ATOM 669 O O . GLU A 1 84 ? -10.012 -12.559 25.559 1.00 68.19 84 GLU A O 1
ATOM 674 N N . ASP A 1 85 ? -12.195 -12.518 26.058 1.00 73.19 85 ASP A N 1
ATOM 675 C CA . ASP A 1 85 ? -12.659 -12.747 24.688 1.00 73.19 85 ASP A CA 1
ATOM 676 C C . ASP A 1 85 ? -12.261 -11.579 23.772 1.00 73.19 85 ASP A C 1
ATOM 678 O O . ASP A 1 85 ? -11.717 -11.798 22.688 1.00 73.19 85 ASP A O 1
ATOM 682 N N . LEU A 1 86 ? -12.417 -10.326 24.218 1.00 79.06 86 LEU A N 1
ATOM 683 C CA . LEU A 1 86 ? -11.928 -9.144 23.493 1.00 79.06 86 LEU A CA 1
ATOM 684 C C . LEU A 1 86 ? -10.412 -9.185 23.276 1.00 79.06 86 LEU A C 1
ATOM 686 O O . LEU A 1 86 ? -9.943 -8.890 22.176 1.00 79.06 86 LEU A O 1
ATOM 690 N N . LYS A 1 87 ? -9.644 -9.590 24.290 1.00 79.44 87 LYS A N 1
ATOM 691 C CA . LYS A 1 87 ? -8.188 -9.722 24.196 1.00 79.44 87 LYS A CA 1
ATOM 692 C C . LYS A 1 87 ? -7.784 -10.797 23.187 1.00 79.44 87 LYS A C 1
ATOM 694 O O . LYS A 1 87 ? -6.951 -10.531 22.325 1.00 79.44 87 LYS A O 1
ATOM 699 N N . VAL A 1 88 ? -8.417 -11.970 23.226 1.00 84.25 88 VAL A N 1
ATOM 700 C CA . VAL A 1 88 ? -8.189 -13.049 22.251 1.00 84.25 88 VAL A CA 1
ATOM 701 C C . VAL A 1 88 ? -8.542 -12.591 20.834 1.00 84.25 88 VAL A C 1
ATOM 703 O O . VAL A 1 88 ? -7.804 -12.871 19.886 1.00 84.25 88 VAL A O 1
ATOM 706 N N . THR A 1 89 ? -9.634 -11.842 20.675 1.00 79.94 89 THR A N 1
ATOM 707 C CA . THR A 1 89 ? -10.061 -11.322 19.369 1.00 79.94 89 THR A CA 1
ATOM 708 C C . THR A 1 89 ? -9.067 -10.293 18.826 1.00 79.94 89 THR A C 1
ATOM 710 O O . THR A 1 89 ? -8.697 -10.355 17.652 1.00 79.94 89 THR A O 1
ATOM 713 N N . PHE A 1 90 ? -8.574 -9.395 19.681 1.00 83.69 90 PHE A N 1
ATOM 714 C CA . PHE A 1 90 ? -7.573 -8.392 19.324 1.00 83.69 90 PHE A CA 1
ATOM 715 C C . PHE A 1 90 ? -6.222 -9.030 18.976 1.00 83.69 90 PHE A C 1
ATOM 717 O O . PHE A 1 90 ? -5.621 -8.695 17.960 1.00 83.69 90 PHE A O 1
ATOM 724 N N . GLU A 1 91 ? -5.771 -10.019 19.752 1.00 84.38 91 GLU A N 1
ATOM 725 C CA . GLU A 1 91 ? -4.555 -10.781 19.450 1.00 84.38 91 GLU A CA 1
ATOM 726 C C . GLU A 1 91 ? -4.669 -11.570 18.137 1.00 84.38 91 GLU A C 1
ATOM 728 O O . GLU A 1 91 ? -3.682 -11.734 17.416 1.00 84.38 91 GLU A O 1
ATOM 733 N N . LYS A 1 92 ? -5.862 -12.077 17.809 1.00 87.56 92 LYS A N 1
ATOM 734 C CA . LYS A 1 92 ? -6.119 -12.736 16.524 1.00 87.56 92 LYS A CA 1
ATOM 735 C C . LYS A 1 92 ? -6.071 -11.734 15.370 1.00 87.56 92 LYS A C 1
ATOM 737 O O . LYS A 1 92 ? -5.444 -12.024 14.358 1.00 87.56 92 LYS A O 1
ATOM 742 N N . GLN A 1 93 ? -6.665 -10.551 15.535 1.00 87.62 93 GLN A N 1
ATOM 743 C CA . GLN A 1 93 ? -6.588 -9.471 14.544 1.00 87.62 93 GLN A CA 1
ATOM 744 C C . GLN A 1 93 ? -5.150 -8.995 14.322 1.00 87.62 93 GLN A C 1
ATOM 746 O O . GLN A 1 93 ? -4.738 -8.845 13.177 1.00 87.62 93 GLN A O 1
ATOM 751 N N . LEU A 1 94 ? -4.372 -8.821 15.392 1.00 88.31 94 LEU A N 1
ATOM 752 C CA . LEU A 1 94 ? -2.948 -8.479 15.324 1.00 88.31 94 LEU A CA 1
ATOM 753 C C . LEU A 1 94 ? -2.150 -9.513 14.530 1.00 88.31 94 LEU A C 1
ATOM 755 O O . LEU A 1 94 ? -1.384 -9.137 13.649 1.00 88.31 94 LEU A O 1
ATOM 759 N N . ARG A 1 95 ? -2.372 -10.806 14.797 1.00 88.69 95 ARG A N 1
ATOM 760 C CA . ARG A 1 95 ? -1.733 -11.904 14.054 1.00 88.69 95 ARG A CA 1
ATOM 761 C C . ARG A 1 95 ? -2.143 -11.946 12.581 1.00 88.69 95 ARG A C 1
ATOM 763 O O . ARG A 1 95 ? -1.305 -12.190 11.722 1.00 88.69 95 ARG A O 1
ATOM 770 N N . CYS A 1 96 ? -3.415 -11.698 12.270 1.00 76.38 96 CYS A N 1
ATOM 771 C CA . CYS A 1 96 ? -3.857 -11.605 10.878 1.00 76.38 96 CYS A CA 1
ATOM 772 C C . CYS A 1 96 ? -3.210 -10.411 10.166 1.00 76.38 96 CYS A C 1
ATOM 774 O O . CYS A 1 96 ? -2.706 -10.566 9.061 1.00 76.38 96 CYS A O 1
ATOM 776 N N . LYS A 1 97 ? -3.144 -9.242 10.814 1.00 89.88 97 LYS A N 1
ATOM 777 C CA . LYS A 1 97 ? -2.509 -8.055 10.229 1.00 89.88 97 LYS A CA 1
ATOM 778 C C . LYS A 1 97 ? -1.005 -8.217 10.047 1.00 89.88 97 LYS A C 1
ATOM 780 O O . LYS A 1 97 ? -0.480 -7.725 9.057 1.00 89.88 97 LYS A O 1
ATOM 785 N N . SER A 1 98 ? -0.315 -8.921 10.947 1.00 85.44 98 SER A N 1
ATOM 786 C CA . SER A 1 98 ? 1.107 -9.219 10.751 1.00 85.44 98 SER A CA 1
ATOM 787 C C . SER A 1 98 ? 1.335 -10.131 9.544 1.00 85.44 98 SER A C 1
ATOM 789 O O . SER A 1 98 ? 2.230 -9.855 8.757 1.00 85.44 98 SER A O 1
ATOM 791 N N . ALA A 1 99 ? 0.491 -11.149 9.349 1.00 87.06 99 ALA A N 1
ATOM 792 C CA . ALA A 1 99 ? 0.586 -12.039 8.190 1.00 87.06 99 ALA A CA 1
ATOM 793 C C . ALA A 1 99 ? 0.323 -11.303 6.861 1.00 87.06 99 ALA A C 1
ATOM 795 O O . ALA A 1 99 ? 1.081 -11.471 5.912 1.00 87.06 99 ALA A O 1
ATOM 796 N N . GLU A 1 100 ? -0.691 -10.430 6.811 1.00 91.56 100 GLU A N 1
ATOM 797 C CA . GLU A 1 100 ? -0.974 -9.595 5.629 1.00 91.56 100 GLU A CA 1
ATOM 798 C C . GLU A 1 100 ? 0.206 -8.665 5.277 1.00 91.56 100 GLU A C 1
ATOM 800 O O . GLU A 1 100 ? 0.499 -8.429 4.105 1.00 91.56 100 GLU A O 1
ATOM 805 N N . ILE A 1 101 ? 0.906 -8.131 6.286 1.00 91.94 101 ILE A N 1
ATOM 806 C CA . ILE A 1 101 ? 2.095 -7.292 6.077 1.00 91.94 101 ILE A CA 1
ATOM 807 C C . ILE A 1 101 ? 3.254 -8.120 5.515 1.00 91.94 101 ILE A C 1
ATOM 809 O O . ILE A 1 101 ? 3.926 -7.664 4.594 1.00 91.94 101 ILE A O 1
ATOM 813 N N . GLU A 1 102 ? 3.499 -9.315 6.054 1.00 92.25 102 GLU A N 1
ATOM 814 C CA . GLU A 1 102 ? 4.560 -10.208 5.571 1.00 92.25 102 GLU A CA 1
ATOM 815 C C . GLU A 1 102 ? 4.345 -10.607 4.104 1.00 92.25 102 GLU A C 1
ATOM 817 O O . GLU A 1 102 ? 5.292 -10.578 3.318 1.00 92.25 102 GLU A O 1
ATOM 822 N N . GLU A 1 103 ? 3.101 -10.898 3.718 1.00 93.06 103 GLU A N 1
ATOM 823 C CA . GLU A 1 103 ? 2.725 -11.197 2.331 1.00 9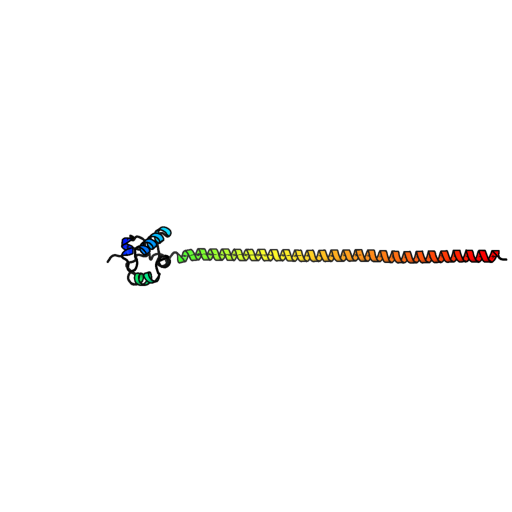3.06 103 GLU A CA 1
ATOM 824 C C . GLU A 1 103 ? 2.975 -9.992 1.408 1.00 93.06 103 GLU A C 1
ATOM 826 O O . GLU A 1 103 ? 3.668 -10.112 0.397 1.00 93.06 103 GLU A O 1
ATOM 831 N N . CYS A 1 104 ? 2.535 -8.799 1.814 1.00 92.12 104 CYS A N 1
ATOM 832 C CA . CYS A 1 104 ? 2.759 -7.561 1.063 1.00 92.12 104 CYS A CA 1
ATOM 833 C C . CYS A 1 104 ? 4.257 -7.224 0.905 1.00 92.12 104 CYS A C 1
ATOM 835 O O . CYS A 1 104 ? 4.705 -6.773 -0.152 1.00 92.12 104 CYS A O 1
ATOM 837 N N . LEU A 1 105 ? 5.070 -7.483 1.936 1.00 93.44 105 LEU A N 1
ATOM 838 C CA . LEU A 1 105 ? 6.522 -7.302 1.867 1.00 93.44 105 LEU A CA 1
ATOM 839 C C . LEU A 1 105 ? 7.178 -8.271 0.874 1.00 93.44 105 LEU A C 1
ATOM 841 O O . LEU A 1 105 ? 8.098 -7.871 0.156 1.00 93.44 105 LEU A O 1
ATOM 845 N N . ALA A 1 106 ? 6.710 -9.520 0.806 1.00 93.69 106 ALA A N 1
ATOM 846 C CA . ALA A 1 106 ? 7.213 -10.505 -0.147 1.00 93.69 106 ALA A CA 1
ATOM 847 C C . ALA A 1 106 ? 6.881 -10.116 -1.599 1.00 93.69 106 ALA A C 1
ATOM 849 O O . ALA A 1 106 ? 7.763 -10.158 -2.462 1.00 93.69 106 ALA A O 1
ATOM 850 N N . GLU A 1 107 ? 5.652 -9.663 -1.862 1.00 94.75 107 GLU A N 1
ATOM 851 C CA . GLU A 1 107 ? 5.236 -9.168 -3.182 1.00 94.75 107 GLU A CA 1
ATOM 852 C C . GLU A 1 107 ? 6.054 -7.946 -3.625 1.00 94.75 107 GLU A C 1
ATOM 854 O O . GLU A 1 107 ? 6.513 -7.863 -4.772 1.00 94.75 107 GLU A O 1
ATOM 859 N N . LEU A 1 108 ? 6.293 -7.005 -2.706 1.00 94.06 108 LEU A N 1
ATOM 860 C CA . LEU A 1 108 ? 7.101 -5.818 -2.975 1.00 94.06 108 LEU A CA 1
ATOM 861 C C . LEU A 1 108 ? 8.548 -6.192 -3.319 1.00 94.06 108 LEU A C 1
ATOM 863 O O . LEU A 1 108 ? 9.126 -5.641 -4.259 1.00 94.06 108 LEU A O 1
ATOM 867 N N . GLN A 1 109 ? 9.126 -7.144 -2.584 1.00 95.00 109 GLN A N 1
ATOM 868 C CA . GLN A 1 109 ? 10.481 -7.626 -2.831 1.00 95.00 109 GLN A CA 1
ATOM 869 C C . GLN A 1 109 ? 10.590 -8.297 -4.206 1.00 95.00 109 GLN A C 1
ATOM 871 O O . GLN A 1 109 ? 11.494 -7.974 -4.976 1.00 95.00 109 GLN A O 1
ATOM 876 N N . GLN A 1 110 ? 9.629 -9.151 -4.565 1.00 95.31 110 GLN A N 1
ATOM 877 C CA . GLN A 1 110 ? 9.591 -9.780 -5.885 1.00 95.31 110 GLN A CA 1
ATOM 878 C C . GLN A 1 110 ? 9.463 -8.742 -7.010 1.00 95.31 110 GLN A C 1
ATOM 880 O O . GLN A 1 110 ? 10.143 -8.840 -8.033 1.00 95.31 110 GLN A O 1
ATOM 885 N N . THR A 1 111 ? 8.621 -7.727 -6.814 1.00 93.62 111 THR A N 1
ATOM 886 C CA . THR A 1 111 ? 8.424 -6.639 -7.781 1.00 93.62 111 THR A CA 1
ATOM 887 C C . THR A 1 111 ? 9.709 -5.841 -7.984 1.00 93.62 111 THR A C 1
ATOM 889 O O . THR A 1 111 ? 10.102 -5.584 -9.121 1.00 93.62 111 THR A O 1
ATOM 892 N N . LYS A 1 112 ? 10.407 -5.507 -6.894 1.00 95.62 112 LYS A N 1
ATOM 893 C CA . LYS A 1 112 ? 11.705 -4.828 -6.931 1.00 95.62 112 LYS A CA 1
ATOM 894 C C . LYS A 1 112 ? 12.747 -5.634 -7.708 1.00 95.62 112 LYS A C 1
ATOM 896 O O . LYS A 1 112 ? 13.445 -5.067 -8.545 1.00 95.62 112 LYS A O 1
ATOM 901 N N . ASP A 1 113 ? 12.833 -6.938 -7.459 1.00 95.00 113 ASP A N 1
ATOM 902 C CA . ASP A 1 113 ? 13.807 -7.804 -8.128 1.00 95.00 113 ASP A CA 1
ATOM 903 C C . ASP A 1 113 ? 13.506 -7.945 -9.627 1.00 95.00 113 ASP A C 1
ATOM 905 O O . ASP A 1 113 ? 14.424 -7.956 -10.446 1.00 95.00 113 ASP A O 1
ATOM 909 N N . ASN A 1 114 ? 12.227 -8.009 -10.006 1.00 96.00 114 ASN A N 1
ATOM 910 C CA . ASN A 1 114 ? 11.820 -8.028 -11.411 1.00 96.00 114 ASN A CA 1
ATOM 911 C C . ASN A 1 114 ? 12.176 -6.717 -12.127 1.00 96.00 114 ASN A C 1
ATOM 913 O O . ASN A 1 114 ? 12.800 -6.766 -13.184 1.00 96.00 114 ASN A O 1
ATOM 917 N N . LEU A 1 115 ? 11.854 -5.567 -11.524 1.00 95.81 115 LEU A N 1
ATOM 918 C CA . LEU A 1 115 ? 12.225 -4.245 -12.045 1.00 95.81 115 LEU A CA 1
ATOM 919 C C . LEU A 1 115 ? 13.736 -4.106 -12.214 1.00 95.81 115 LEU A C 1
ATOM 921 O O . LEU A 1 115 ? 14.201 -3.583 -13.222 1.00 95.81 115 LEU A O 1
ATOM 925 N N . HIS A 1 116 ? 14.512 -4.592 -11.244 1.00 95.31 116 HIS A N 1
ATOM 926 C CA . HIS A 1 116 ? 15.964 -4.529 -11.327 1.00 95.31 116 HIS A CA 1
ATOM 927 C C . HIS A 1 116 ? 16.497 -5.337 -12.515 1.00 95.31 116 HIS A C 1
ATOM 929 O O . HIS A 1 116 ? 17.272 -4.806 -13.307 1.00 95.31 116 HIS A O 1
ATOM 935 N N . ARG A 1 117 ? 16.010 -6.573 -12.701 1.00 95.56 117 ARG A N 1
ATOM 936 C CA . ARG A 1 117 ? 16.378 -7.407 -13.858 1.00 95.56 117 ARG A CA 1
ATOM 937 C C . ARG A 1 117 ? 15.985 -6.767 -15.190 1.00 95.56 117 ARG A C 1
ATOM 939 O O . ARG A 1 117 ? 16.732 -6.874 -16.158 1.00 95.56 117 ARG A O 1
ATOM 946 N N . GLU A 1 118 ? 14.821 -6.129 -15.255 1.00 96.38 118 GLU A N 1
ATOM 947 C CA . GLU A 1 118 ? 14.352 -5.445 -16.463 1.00 96.38 118 GLU A CA 1
ATOM 948 C C . GLU A 1 118 ? 15.240 -4.239 -16.797 1.00 96.38 118 GLU A C 1
ATOM 950 O O . GLU A 1 118 ? 15.743 -4.138 -17.913 1.00 96.38 118 GLU A O 1
ATOM 955 N N . MET A 1 119 ? 15.562 -3.405 -15.803 1.00 94.62 119 MET A N 1
ATOM 956 C CA . MET A 1 119 ? 16.488 -2.282 -15.974 1.00 94.62 119 MET A CA 1
ATOM 957 C C . MET A 1 119 ? 17.886 -2.721 -16.430 1.00 94.62 119 MET A C 1
ATOM 959 O O . MET A 1 119 ? 18.478 -2.073 -17.296 1.00 94.62 119 MET A O 1
ATOM 963 N N . GLU A 1 120 ? 18.421 -3.804 -15.858 1.00 96.19 120 GLU A N 1
ATOM 964 C CA . GLU A 1 120 ? 19.714 -4.368 -16.266 1.00 96.19 120 GLU A CA 1
ATOM 965 C C . GLU A 1 120 ? 19.680 -4.856 -17.717 1.00 96.19 120 GLU A C 1
ATOM 967 O O . GLU A 1 120 ? 20.611 -4.600 -18.487 1.00 96.19 120 GLU A O 1
ATOM 972 N N . LYS A 1 121 ? 18.593 -5.522 -18.119 1.00 95.38 121 LYS A N 1
ATOM 973 C CA . LYS A 1 121 ? 18.408 -5.993 -19.493 1.00 95.38 121 LYS A CA 1
ATOM 974 C C . LYS A 1 121 ? 18.339 -4.825 -20.479 1.00 95.38 121 LYS A C 1
ATOM 976 O O . LYS A 1 121 ? 19.058 -4.846 -21.478 1.00 95.38 121 LYS A O 1
ATOM 981 N N . ASP A 1 122 ? 17.555 -3.797 -20.170 1.00 94.69 122 ASP A N 1
ATOM 982 C CA . ASP A 1 122 ? 17.421 -2.595 -21.000 1.00 94.69 122 ASP A CA 1
ATOM 983 C C . ASP A 1 122 ? 18.741 -1.830 -21.123 1.00 94.69 122 ASP A C 1
ATOM 985 O O . ASP A 1 122 ? 19.039 -1.225 -22.157 1.00 94.69 122 ASP A O 1
ATOM 989 N N . GLN A 1 123 ? 19.544 -1.810 -20.057 1.00 96.25 123 GLN A N 1
ATOM 990 C CA . GLN A 1 123 ? 20.875 -1.219 -20.100 1.00 96.25 123 GLN A CA 1
ATOM 991 C C . GLN A 1 123 ? 21.801 -2.017 -21.020 1.00 96.25 123 GLN A C 1
ATOM 993 O O . GLN A 1 123 ? 22.455 -1.430 -21.882 1.00 96.25 123 GLN A O 1
ATOM 998 N N . LEU A 1 124 ? 21.819 -3.344 -20.887 1.00 95.38 124 LEU A N 1
ATOM 999 C CA . LEU A 1 124 ? 22.641 -4.211 -21.725 1.00 95.38 124 LEU A CA 1
ATOM 1000 C C . LEU A 1 124 ? 22.267 -4.091 -23.210 1.00 95.38 124 LEU A C 1
ATOM 1002 O O . LEU A 1 124 ? 23.141 -4.103 -24.075 1.00 95.38 124 LEU A O 1
ATOM 1006 N N . GLU A 1 125 ? 20.977 -3.974 -23.517 1.00 96.44 125 GLU A N 1
ATOM 1007 C CA . GLU A 1 125 ? 20.485 -3.808 -24.885 1.00 96.44 125 GLU A CA 1
ATOM 1008 C C . GLU A 1 125 ? 20.902 -2.457 -25.482 1.00 96.44 125 GLU A C 1
ATOM 1010 O O . GLU A 1 125 ? 21.424 -2.410 -26.599 1.00 96.44 125 GLU A O 1
ATOM 1015 N N . ARG A 1 126 ? 20.802 -1.373 -24.699 1.00 95.31 126 ARG A N 1
ATOM 1016 C CA . ARG A 1 126 ? 21.330 -0.055 -25.086 1.00 95.31 126 ARG A CA 1
ATOM 1017 C C . ARG A 1 126 ? 22.835 -0.088 -25.338 1.00 95.31 126 ARG A C 1
ATOM 1019 O O . ARG A 1 126 ? 23.292 0.464 -26.335 1.00 95.31 126 ARG A O 1
ATOM 1026 N N . GLU A 1 127 ? 23.607 -0.752 -24.480 1.00 95.50 127 GLU A N 1
ATOM 1027 C CA . GLU A 1 127 ? 25.059 -0.878 -24.653 1.00 95.50 127 GLU A CA 1
ATOM 1028 C C . GLU A 1 127 ? 25.432 -1.680 -25.905 1.00 95.50 127 GLU A C 1
ATOM 1030 O O . GLU A 1 127 ? 26.387 -1.327 -26.598 1.00 95.50 127 GLU A O 1
ATOM 1035 N N . LYS A 1 128 ? 24.684 -2.743 -26.226 1.00 95.12 128 LYS A N 1
ATOM 1036 C CA . LYS A 1 128 ? 24.878 -3.507 -27.468 1.00 95.12 128 LYS A CA 1
ATOM 1037 C C . LYS A 1 128 ? 24.614 -2.646 -28.698 1.00 95.12 128 LYS A C 1
ATOM 1039 O O . LYS A 1 128 ? 25.480 -2.575 -29.563 1.00 95.12 128 LYS A O 1
ATOM 1044 N N . SER A 1 129 ? 23.477 -1.951 -28.730 1.00 94.69 129 SER A N 1
ATOM 1045 C CA . SER A 1 129 ? 23.120 -1.063 -29.841 1.00 94.69 129 SER A CA 1
ATOM 1046 C C . SER A 1 129 ? 24.142 0.068 -30.023 1.00 94.69 129 SER A C 1
ATOM 1048 O O . SER A 1 129 ? 24.562 0.351 -31.141 1.00 94.69 129 SER A O 1
ATOM 1050 N N . GLN A 1 130 ? 24.634 0.667 -28.932 1.00 95.62 130 GLN A N 1
ATOM 1051 C CA . GLN A 1 130 ? 25.704 1.667 -29.012 1.00 95.62 130 GLN A CA 1
ATOM 1052 C C . GLN A 1 130 ? 27.005 1.096 -29.581 1.00 95.62 130 GLN A C 1
ATOM 1054 O O . GLN A 1 130 ? 27.645 1.747 -30.403 1.00 95.62 130 GLN A O 1
ATOM 1059 N N . LYS A 1 131 ? 27.411 -0.107 -29.160 1.00 95.06 131 LYS A N 1
ATOM 1060 C CA . LYS A 1 131 ? 28.621 -0.759 -29.686 1.00 95.06 131 LYS A CA 1
ATOM 1061 C C . LYS A 1 131 ? 28.506 -1.057 -31.179 1.00 95.06 131 LYS A C 1
ATOM 1063 O O . LYS A 1 131 ? 29.488 -0.876 -31.892 1.00 95.06 131 LYS A O 1
ATOM 1068 N N . GLU A 1 132 ? 27.328 -1.466 -31.638 1.00 96.50 132 GLU A N 1
ATOM 1069 C CA . GLU A 1 132 ? 27.041 -1.702 -33.055 1.00 96.50 132 GLU A CA 1
ATOM 1070 C C . GLU A 1 132 ? 27.181 -0.407 -33.870 1.00 96.50 132 GLU A C 1
ATOM 1072 O O . GLU A 1 132 ? 27.999 -0.354 -34.786 1.00 96.50 132 GLU A O 1
ATOM 1077 N N . LEU A 1 133 ? 26.543 0.687 -33.436 1.00 95.81 133 LEU A N 1
ATOM 1078 C CA . LEU A 1 133 ? 26.694 2.009 -34.064 1.00 95.81 133 LEU A CA 1
ATOM 1079 C C . LEU A 1 133 ? 28.149 2.501 -34.088 1.00 95.81 133 LEU A C 1
ATOM 1081 O O . LEU A 1 133 ? 28.599 3.116 -35.055 1.00 95.81 133 LEU A O 1
ATOM 1085 N N . ILE A 1 134 ? 28.906 2.264 -33.015 1.00 96.56 134 ILE A N 1
ATOM 1086 C CA . ILE A 1 134 ? 30.330 2.619 -32.971 1.00 96.56 134 ILE A CA 1
ATOM 1087 C C . ILE A 1 134 ? 31.114 1.799 -34.001 1.00 96.56 134 ILE A C 1
ATOM 1089 O O . ILE A 1 134 ? 31.966 2.359 -34.688 1.00 96.56 134 ILE A O 1
ATOM 1093 N N . SER A 1 135 ? 30.825 0.502 -34.135 1.00 95.44 135 SER A N 1
ATOM 1094 C CA . SER A 1 135 ? 31.495 -0.353 -35.119 1.00 95.44 135 SER A CA 1
ATOM 1095 C C . SER A 1 135 ? 31.212 0.081 -36.560 1.00 95.44 135 SER A C 1
ATOM 1097 O O . SER A 1 135 ? 32.150 0.183 -37.348 1.00 95.44 135 SER A O 1
ATOM 1099 N N . GLU A 1 136 ? 29.966 0.450 -36.869 1.00 97.06 136 GLU A N 1
ATOM 1100 C CA . GLU A 1 136 ? 29.582 0.994 -38.175 1.00 97.06 136 GLU A CA 1
ATOM 1101 C C . GLU A 1 136 ? 30.317 2.306 -38.471 1.00 97.06 136 GLU A C 1
ATOM 1103 O O . GLU A 1 136 ? 30.901 2.469 -39.540 1.00 97.06 136 GLU A O 1
ATOM 1108 N N . ASN A 1 137 ? 30.375 3.227 -37.504 1.00 96.12 137 ASN A N 1
ATOM 1109 C CA . ASN A 1 137 ? 31.096 4.491 -37.673 1.00 96.12 137 ASN A CA 1
ATOM 1110 C C . ASN A 1 137 ? 32.602 4.293 -37.900 1.00 96.12 137 ASN A C 1
ATOM 1112 O O . ASN A 1 137 ? 33.208 5.024 -38.687 1.00 96.12 137 ASN A O 1
ATOM 1116 N N . ILE A 1 138 ? 33.220 3.317 -37.225 1.00 97.19 138 ILE A N 1
ATOM 1117 C CA . ILE A 1 138 ? 34.630 2.965 -37.449 1.00 97.19 138 ILE A CA 1
ATOM 1118 C C . ILE A 1 138 ? 34.823 2.470 -38.882 1.00 97.19 138 ILE A C 1
ATOM 1120 O O . ILE A 1 138 ? 35.744 2.933 -39.554 1.00 97.19 138 ILE A O 1
ATOM 1124 N N . GLN A 1 139 ? 33.948 1.584 -39.359 1.00 96.81 139 GLN A N 1
ATOM 1125 C CA . GLN A 1 139 ? 34.017 1.065 -40.721 1.00 96.81 139 GLN A CA 1
ATOM 1126 C C . GLN A 1 139 ? 33.866 2.185 -41.756 1.00 96.81 139 GLN A C 1
ATOM 1128 O O . GLN A 1 139 ? 34.717 2.327 -42.630 1.00 96.81 139 GLN A O 1
ATOM 1133 N N . ILE A 1 140 ? 32.852 3.043 -41.610 1.00 97.38 140 ILE A N 1
ATOM 1134 C CA . ILE A 1 140 ? 32.645 4.197 -42.498 1.00 97.38 140 ILE A CA 1
ATOM 1135 C C . ILE A 1 140 ? 33.890 5.091 -42.514 1.00 97.38 140 ILE A C 1
ATOM 1137 O O . ILE A 1 140 ? 34.316 5.557 -43.566 1.00 97.38 140 ILE A O 1
ATOM 1141 N N . THR A 1 141 ? 34.513 5.316 -41.355 1.00 96.38 141 THR A N 1
ATOM 1142 C CA . THR A 1 141 ? 35.738 6.125 -41.258 1.00 96.38 141 THR A CA 1
ATOM 1143 C C . THR A 1 141 ? 36.901 5.495 -42.026 1.00 96.38 141 THR A C 1
ATOM 1145 O O . THR A 1 141 ? 37.644 6.209 -42.701 1.00 96.38 141 THR A O 1
ATOM 1148 N N . GLN A 1 142 ? 37.056 4.172 -41.953 1.00 96.75 142 GLN A N 1
ATOM 1149 C CA . GLN A 1 142 ? 38.075 3.440 -42.709 1.00 96.75 142 GLN A CA 1
ATOM 1150 C C . GLN A 1 142 ? 37.828 3.555 -44.217 1.00 96.75 142 GLN A C 1
ATOM 1152 O O . GLN A 1 142 ? 38.728 3.964 -44.947 1.00 96.75 142 GLN A O 1
ATOM 1157 N N . GLU A 1 143 ? 36.596 3.313 -44.668 1.00 97.50 143 GLU A N 1
ATOM 1158 C CA . GLU A 1 143 ? 36.203 3.425 -46.080 1.00 97.50 143 GLU A CA 1
ATOM 1159 C C . GLU A 1 143 ? 36.404 4.849 -46.625 1.00 97.50 143 GLU A C 1
ATOM 1161 O O . GLU A 1 143 ? 36.925 5.039 -47.726 1.00 97.50 143 GLU A O 1
ATOM 1166 N N . MET A 1 144 ? 36.059 5.875 -45.837 1.00 96.19 144 MET A N 1
ATOM 1167 C CA . MET A 1 144 ? 36.323 7.271 -46.198 1.00 96.19 144 MET A CA 1
ATOM 1168 C C . MET A 1 144 ? 37.823 7.548 -46.357 1.00 96.19 144 MET A C 1
ATOM 1170 O O . MET A 1 144 ? 38.220 8.231 -47.301 1.00 96.19 144 MET A O 1
ATOM 1174 N N . SER A 1 145 ? 38.664 7.011 -45.466 1.00 96.38 145 SER A N 1
ATOM 1175 C CA . SER A 1 145 ? 40.121 7.160 -45.561 1.00 96.38 145 SER A CA 1
ATOM 1176 C C . SER A 1 145 ? 40.683 6.491 -46.817 1.00 96.38 145 SER A C 1
ATOM 1178 O O . SER A 1 145 ? 41.583 7.041 -47.452 1.00 96.38 145 SER A O 1
ATOM 1180 N N . GLU A 1 146 ? 40.169 5.319 -47.189 1.00 96.88 146 GLU A N 1
ATOM 1181 C CA . GLU A 1 146 ? 40.583 4.608 -48.402 1.00 96.88 146 GLU A CA 1
ATOM 1182 C C . GLU A 1 146 ? 40.204 5.385 -49.664 1.00 96.88 146 GLU A C 1
ATOM 1184 O O . GLU A 1 146 ? 41.039 5.573 -50.551 1.00 96.88 146 GLU A O 1
ATOM 1189 N N . LEU A 1 147 ? 38.972 5.897 -49.727 1.00 97.06 147 LEU A N 1
ATOM 1190 C CA . LEU A 1 147 ? 38.510 6.733 -50.836 1.00 97.06 147 LEU A CA 1
ATOM 1191 C C . LEU A 1 147 ? 39.343 8.007 -50.978 1.00 97.06 147 LEU A C 1
ATOM 1193 O O . LEU A 1 147 ? 39.693 8.394 -52.095 1.00 97.06 147 LEU A O 1
ATOM 1197 N N . GLN A 1 148 ? 39.693 8.646 -49.861 1.00 96.56 148 GLN A N 1
ATOM 1198 C CA . GLN A 1 148 ? 40.543 9.829 -49.886 1.00 96.56 148 GLN A CA 1
ATOM 1199 C C . GLN A 1 148 ? 41.935 9.503 -50.442 1.00 96.56 148 GLN A C 1
ATOM 1201 O O . GLN A 1 148 ? 42.432 10.220 -51.311 1.00 96.56 148 GLN A O 1
ATOM 1206 N N . HIS A 1 149 ? 42.530 8.386 -50.015 1.00 95.94 149 HIS A N 1
ATOM 1207 C CA . HIS A 1 149 ? 43.828 7.956 -50.526 1.00 95.94 149 HIS A CA 1
ATOM 1208 C C . HIS A 1 149 ? 43.794 7.631 -52.029 1.00 95.94 149 HIS A C 1
ATOM 1210 O O . HIS A 1 149 ? 44.720 7.978 -52.770 1.00 95.94 149 HIS A O 1
ATOM 1216 N N . GLN A 1 150 ? 42.710 7.012 -52.505 1.00 96.06 150 GLN A N 1
ATOM 1217 C CA . GLN A 1 150 ? 42.501 6.766 -53.933 1.00 96.06 150 GLN A CA 1
ATOM 1218 C C . GLN A 1 150 ? 42.391 8.078 -54.716 1.00 96.06 150 GLN A C 1
ATOM 1220 O O . GLN A 1 150 ? 43.047 8.232 -55.746 1.00 96.06 150 GLN A O 1
ATOM 1225 N N . TYR A 1 151 ? 41.612 9.043 -54.218 1.00 94.62 151 TYR A N 1
ATOM 1226 C CA . TYR A 1 151 ? 41.476 10.355 -54.846 1.00 94.62 151 TYR A CA 1
ATOM 1227 C C . TYR A 1 151 ? 42.831 11.063 -54.973 1.00 94.62 151 TYR A C 1
ATOM 1229 O O . TYR A 1 151 ? 43.212 11.464 -56.073 1.00 94.62 151 TYR A O 1
ATOM 1237 N N . GLU A 1 152 ? 43.598 11.148 -53.885 1.00 94.88 152 GLU A N 1
ATOM 1238 C CA . GLU A 1 152 ? 44.935 11.756 -53.879 1.00 94.88 152 GLU A CA 1
ATOM 1239 C C . GLU A 1 152 ? 45.883 11.074 -54.878 1.00 94.88 152 GLU A C 1
ATOM 1241 O O . GLU A 1 152 ? 46.555 11.755 -55.655 1.00 94.88 152 GLU A O 1
ATOM 1246 N N . SER A 1 153 ? 45.878 9.738 -54.928 1.00 93.12 153 SER A N 1
ATOM 1247 C CA . SER A 1 153 ? 46.688 8.968 -55.881 1.00 93.12 153 SER A CA 1
ATOM 1248 C C . SER A 1 153 ? 46.316 9.281 -57.335 1.00 93.12 153 SER A C 1
ATOM 1250 O O . SER A 1 153 ? 47.192 9.553 -58.154 1.00 93.12 153 SER A O 1
ATOM 1252 N N . THR A 1 154 ? 45.018 9.322 -57.659 1.00 93.25 154 THR A N 1
ATOM 1253 C CA . THR A 1 154 ? 44.567 9.649 -59.024 1.00 93.25 154 THR A CA 1
ATOM 1254 C C . THR A 1 154 ? 44.906 11.081 -59.430 1.00 93.25 154 THR A C 1
ATOM 1256 O O . THR A 1 154 ? 45.273 11.323 -60.580 1.00 93.25 154 THR A O 1
ATOM 1259 N N . MET A 1 155 ? 44.817 12.038 -58.503 1.00 89.00 155 MET A N 1
ATOM 1260 C CA . MET A 1 155 ? 45.198 13.425 -58.768 1.00 89.00 155 MET A CA 1
ATOM 1261 C C . MET A 1 155 ? 46.697 13.537 -59.064 1.00 89.00 155 MET A C 1
ATOM 1263 O O . MET A 1 155 ? 47.069 14.176 -60.048 1.00 89.00 155 MET A O 1
ATOM 1267 N N . ALA A 1 156 ? 47.541 12.847 -58.291 1.00 89.25 156 ALA A N 1
ATOM 1268 C CA . ALA A 1 156 ? 48.984 12.807 -58.517 1.00 89.25 156 ALA A CA 1
ATOM 1269 C C . ALA A 1 156 ? 49.354 12.201 -59.887 1.00 89.25 156 ALA A C 1
ATOM 1271 O O . ALA A 1 156 ? 50.219 12.734 -60.585 1.00 89.25 156 ALA A O 1
ATOM 1272 N N . GLU A 1 157 ? 48.675 11.131 -60.319 1.00 87.81 157 GLU A N 1
ATOM 1273 C CA . GLU A 1 157 ? 48.870 10.545 -61.656 1.00 87.81 157 GLU A CA 1
ATOM 1274 C C . GLU A 1 157 ? 48.523 11.534 -62.777 1.00 87.81 157 GLU A C 1
ATOM 1276 O O . GLU A 1 157 ? 49.286 11.691 -63.733 1.00 87.81 157 GLU A O 1
ATOM 1281 N N . LYS A 1 158 ? 47.389 12.240 -62.659 1.00 84.62 158 LYS A N 1
ATOM 1282 C CA . LYS A 1 158 ? 46.975 13.236 -63.659 1.00 84.62 158 LYS A CA 1
ATOM 1283 C C . LYS A 1 158 ? 47.962 14.396 -63.743 1.00 84.62 158 LYS A C 1
ATOM 1285 O O . LYS A 1 158 ? 48.297 14.813 -64.849 1.00 84.62 158 LYS A O 1
ATOM 1290 N N . GLU A 1 159 ? 48.448 14.904 -62.615 1.00 78.06 159 GLU A N 1
ATOM 1291 C CA . GLU A 1 159 ? 49.460 15.968 -62.589 1.00 78.06 159 GLU A CA 1
ATOM 1292 C C . GLU A 1 159 ? 50.786 15.525 -63.229 1.00 78.06 159 GLU A C 1
ATOM 1294 O O . GLU A 1 159 ? 51.372 16.278 -64.014 1.00 78.06 159 GLU A O 1
ATOM 1299 N N . GLY A 1 160 ? 51.220 14.286 -62.972 1.00 74.12 160 GLY A N 1
ATOM 1300 C CA . GLY A 1 160 ? 52.395 13.687 -63.609 1.00 74.12 160 GLY A CA 1
ATOM 1301 C C . GLY A 1 160 ? 52.263 13.584 -65.132 1.00 74.12 160 GLY A C 1
ATOM 1302 O O . GLY A 1 160 ? 53.159 14.021 -65.861 1.00 74.12 160 GLY A O 1
ATOM 1303 N N . ASP A 1 161 ? 51.122 13.092 -65.623 1.00 72.00 161 ASP A N 1
ATOM 1304 C CA . ASP A 1 161 ? 50.815 12.997 -67.058 1.00 72.00 161 ASP A CA 1
ATOM 1305 C C . ASP A 1 161 ? 50.795 14.374 -67.743 1.00 72.00 161 ASP A C 1
ATOM 1307 O O . ASP A 1 161 ? 51.316 14.536 -68.852 1.00 72.00 161 ASP A O 1
ATOM 1311 N N . PHE A 1 162 ? 50.210 15.386 -67.092 1.00 66.00 162 PHE A N 1
ATOM 1312 C CA . PHE A 1 162 ? 50.199 16.758 -67.604 1.00 66.00 162 PHE A CA 1
ATOM 1313 C C . PHE A 1 162 ? 51.612 17.353 -67.677 1.00 66.00 162 PHE A C 1
ATOM 1315 O O . PHE A 1 162 ? 51.956 17.974 -68.687 1.00 66.00 162 PHE A O 1
ATOM 1322 N N . SER A 1 163 ? 52.442 17.133 -66.654 1.00 66.69 163 SER A N 1
ATOM 1323 C CA . SER A 1 163 ? 53.836 17.591 -66.634 1.00 66.69 163 SER A CA 1
ATOM 1324 C C . SER A 1 163 ? 54.666 16.942 -67.750 1.00 66.69 163 SER A C 1
ATOM 1326 O O . SER A 1 163 ? 55.294 17.643 -68.548 1.00 66.69 163 SER A O 1
ATOM 1328 N N . GLY A 1 164 ? 54.576 15.615 -67.904 1.00 67.50 164 GLY A N 1
ATOM 1329 C CA . GLY A 1 164 ? 55.296 14.874 -68.945 1.00 67.50 164 GLY A CA 1
ATOM 1330 C C . GLY A 1 164 ? 54.872 15.245 -70.373 1.00 67.50 164 GLY A C 1
ATOM 1331 O O . GLY A 1 164 ? 55.702 15.307 -71.283 1.00 67.50 164 GLY A O 1
ATOM 1332 N N . ARG A 1 165 ? 53.588 15.565 -70.598 1.00 66.06 165 ARG A N 1
ATOM 1333 C CA . ARG A 1 165 ? 53.120 16.093 -71.894 1.00 66.06 165 ARG A CA 1
ATOM 1334 C C . ARG A 1 165 ? 53.677 17.484 -72.197 1.00 66.06 165 ARG A C 1
ATOM 1336 O O . ARG A 1 165 ? 54.004 17.750 -73.348 1.00 66.06 165 ARG A O 1
ATOM 1343 N N . MET A 1 166 ? 53.798 18.357 -71.198 1.00 59.72 166 MET A N 1
ATOM 1344 C CA . MET A 1 166 ? 54.337 19.715 -71.366 1.00 59.72 166 MET A CA 1
ATOM 1345 C C . MET A 1 166 ? 55.850 19.724 -71.640 1.00 59.72 166 MET A C 1
ATOM 1347 O O . MET A 1 166 ? 56.337 20.613 -72.339 1.00 59.72 166 MET A O 1
ATOM 1351 N N . GLU A 1 167 ? 56.594 18.741 -71.131 1.00 59.97 167 GLU A N 1
ATOM 1352 C CA . GLU A 1 167 ? 58.033 18.580 -71.388 1.00 59.97 167 GLU A CA 1
ATOM 1353 C C . GLU A 1 167 ? 58.328 18.093 -72.818 1.00 59.97 167 GLU A C 1
ATOM 1355 O O . GLU A 1 167 ? 59.234 18.606 -73.480 1.00 59.97 167 GLU A O 1
ATOM 1360 N N . ASN A 1 168 ? 57.498 17.187 -73.343 1.00 60.09 168 ASN A N 1
ATOM 1361 C CA . ASN A 1 168 ? 57.639 16.639 -74.697 1.00 60.09 168 ASN A CA 1
ATOM 1362 C C . ASN A 1 168 ? 57.243 17.609 -75.827 1.00 60.09 168 ASN A C 1
ATOM 1364 O O . ASN A 1 168 ? 57.573 17.358 -76.980 1.00 60.09 168 ASN A O 1
ATOM 1368 N N . VAL A 1 169 ? 56.557 18.71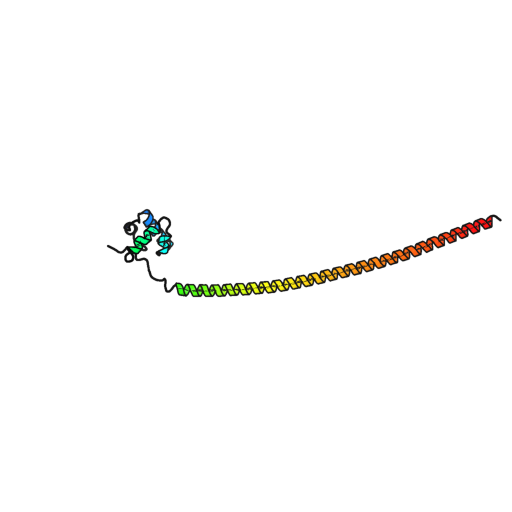7 -75.527 1.00 60.88 169 VAL A N 1
ATOM 1369 C CA . VAL A 1 169 ? 56.191 19.756 -76.518 1.00 60.88 169 VAL A CA 1
ATOM 1370 C C . VAL A 1 169 ? 57.308 20.803 -76.697 1.00 60.88 169 VAL A C 1
ATOM 1372 O O . VAL A 1 169 ? 57.243 21.633 -77.599 1.00 60.88 169 VAL A O 1
ATOM 1375 N N . LYS A 1 170 ? 58.350 20.782 -75.852 1.00 58.78 170 LYS A N 1
ATOM 1376 C CA . LYS A 1 170 ? 59.467 21.747 -75.883 1.00 58.78 170 LYS A CA 1
ATOM 1377 C C . LYS A 1 170 ? 60.689 21.304 -76.712 1.00 58.78 170 LYS A C 1
ATOM 1379 O O . LYS A 1 170 ? 61.690 22.018 -76.687 1.00 58.78 170 LYS A O 1
ATOM 1384 N N . HIS A 1 171 ? 60.621 20.176 -77.421 1.00 51.22 171 HIS A N 1
ATOM 1385 C CA . HIS A 1 171 ? 61.665 19.667 -78.329 1.00 51.22 171 HIS A CA 1
ATOM 1386 C C . HIS A 1 171 ? 61.154 19.637 -79.771 1.00 51.22 171 HIS A C 1
ATOM 1388 O O . HIS A 1 171 ? 61.992 19.812 -80.683 1.00 51.22 171 HIS A O 1
#

pLDDT: mean 80.94, std 16.19, range [35.22, 97.5]